Protein AF-A0A7Y4XLH8-F1 (afdb_monomer_lite)

Secondary structure (DSSP, 8-state):
-HHHHHHHS-SEEE-SSSSS-EEEHHHHHHHHHHHHHHHHHHHHHHHHHTGGGHHHHHHHHHHHHHHHHHHHHHHHHHHHHHHS-S---THHHHHHHHHHHHHHHHHHHHHHHHHHHHHHHHHHTT-

Radius of gyration: 19.41 Å; chains: 1; bounding box: 38×28×64 Å

pLDDT: mean 77.61, std 10.89, range [40.84, 93.25]

Structure (mmCIF, N/CA/C/O backbone):
data_AF-A0A7Y4XLH8-F1
#
_entry.id   AF-A0A7Y4XLH8-F1
#
loop_
_atom_site.group_PDB
_atom_site.id
_atom_site.type_symbol
_atom_site.label_atom_id
_atom_site.label_alt_id
_atom_site.label_comp_id
_atom_site.label_asym_id
_atom_site.label_entity_id
_atom_site.label_seq_id
_atom_site.pdbx_PDB_ins_code
_atom_site.Cartn_x
_atom_site.Cartn_y
_atom_site.Cartn_z
_atom_site.occupancy
_atom_site.B_iso_or_equiv
_atom_site.auth_seq_id
_atom_site.auth_comp_id
_atom_site.auth_asym_id
_atom_site.auth_atom_id
_atom_site.pdbx_PDB_model_num
ATOM 1 N N . MET A 1 1 ? -8.408 -0.783 -15.360 1.00 59.78 1 MET A N 1
ATOM 2 C CA . MET A 1 1 ? -7.056 -0.193 -15.207 1.00 59.78 1 MET A CA 1
ATOM 3 C C . MET A 1 1 ? -5.979 -1.252 -14.988 1.00 59.78 1 MET A C 1
ATOM 5 O O . MET A 1 1 ? -4.992 -1.232 -15.700 1.00 59.78 1 MET A O 1
ATOM 9 N N . PHE A 1 2 ? -6.167 -2.213 -14.078 1.00 67.94 2 PHE A N 1
ATOM 10 C CA . PHE A 1 2 ? -5.163 -3.250 -13.789 1.00 67.94 2 PHE A CA 1
ATOM 11 C C . PHE A 1 2 ? -4.810 -4.138 -15.006 1.00 67.94 2 PHE A C 1
ATOM 13 O O . PHE A 1 2 ? -3.643 -4.252 -15.358 1.00 67.94 2 PHE A O 1
ATOM 20 N N . MET A 1 3 ? -5.816 -4.648 -15.732 1.00 75.12 3 MET A N 1
ATOM 21 C CA . MET A 1 3 ? -5.608 -5.398 -16.989 1.00 75.12 3 MET A CA 1
ATOM 22 C C . MET A 1 3 ? -5.035 -4.546 -18.135 1.00 75.12 3 MET A C 1
ATOM 24 O O . MET A 1 3 ? -4.363 -5.068 -19.015 1.00 75.12 3 MET A O 1
ATOM 28 N N . TYR A 1 4 ? -5.286 -3.233 -18.118 1.00 71.62 4 TYR A N 1
ATOM 29 C CA . TYR A 1 4 ? -4.729 -2.310 -19.111 1.00 71.62 4 TYR A CA 1
ATOM 30 C C . TYR A 1 4 ? -3.224 -2.115 -18.891 1.00 71.62 4 TYR A C 1
ATOM 32 O O . TYR A 1 4 ? -2.460 -2.229 -19.838 1.00 71.62 4 TYR A O 1
ATOM 40 N N . ASN A 1 5 ? -2.801 -1.917 -17.635 1.00 69.06 5 ASN A N 1
ATOM 41 C CA . ASN A 1 5 ? -1.378 -1.872 -17.284 1.00 69.06 5 ASN A CA 1
ATOM 42 C C . ASN A 1 5 ? -0.680 -3.201 -17.608 1.00 69.06 5 ASN A C 1
ATOM 44 O O . ASN A 1 5 ? 0.425 -3.195 -18.127 1.00 69.06 5 ASN A O 1
ATOM 48 N N . TYR A 1 6 ? -1.338 -4.341 -17.368 1.00 75.06 6 TYR A N 1
ATOM 49 C CA . TYR A 1 6 ? -0.803 -5.642 -17.778 1.00 75.06 6 TYR A CA 1
ATOM 50 C C . TYR A 1 6 ? -0.506 -5.700 -19.281 1.00 75.06 6 TYR A C 1
ATOM 52 O O . TYR A 1 6 ? 0.589 -6.085 -19.672 1.00 75.06 6 TYR A O 1
ATOM 60 N N . ALA A 1 7 ? -1.455 -5.279 -20.121 1.00 73.19 7 ALA A N 1
ATOM 61 C CA . ALA A 1 7 ? -1.300 -5.319 -21.572 1.00 73.19 7 ALA A CA 1
ATOM 62 C C . ALA A 1 7 ? -0.222 -4.359 -22.111 1.00 73.19 7 ALA A C 1
ATOM 64 O O . ALA A 1 7 ? 0.281 -4.584 -23.208 1.00 73.19 7 ALA A O 1
ATOM 65 N N . SER A 1 8 ? 0.132 -3.306 -21.365 1.00 73.31 8 SER A N 1
ATOM 66 C CA . SER A 1 8 ? 1.132 -2.321 -21.788 1.00 73.31 8 SER A CA 1
ATOM 67 C C . SER A 1 8 ? 2.567 -2.668 -21.385 1.00 73.31 8 SER A C 1
ATOM 69 O O . SER A 1 8 ? 3.491 -2.028 -21.877 1.00 73.31 8 SER A O 1
ATOM 71 N N . TYR A 1 9 ? 2.786 -3.657 -20.510 1.00 76.81 9 TYR A N 1
ATOM 72 C CA . TYR A 1 9 ? 4.139 -4.019 -20.080 1.00 76.81 9 TYR A CA 1
ATOM 73 C C . TYR A 1 9 ? 4.890 -4.883 -21.118 1.00 76.81 9 TYR A C 1
ATOM 75 O O . TYR A 1 9 ? 4.297 -5.807 -21.697 1.00 76.81 9 TYR A O 1
ATOM 83 N 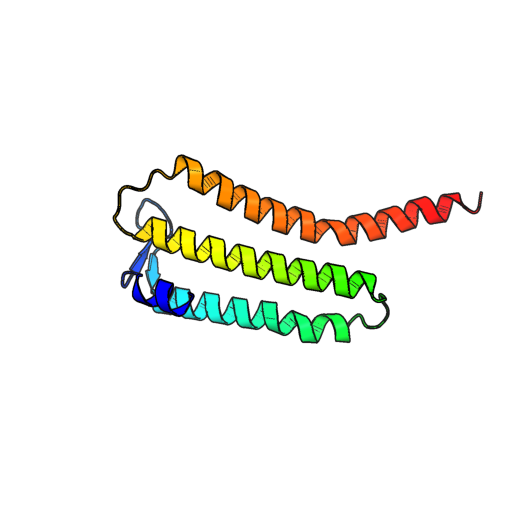N . PRO A 1 10 ? 6.209 -4.659 -21.293 1.00 72.44 10 PRO A N 1
ATOM 84 C CA . PRO A 1 10 ? 7.098 -5.584 -22.003 1.00 72.44 10 PRO A CA 1
ATOM 85 C C . PRO A 1 10 ? 7.232 -6.922 -21.252 1.00 72.44 10 PRO A C 1
ATOM 87 O O . PRO A 1 10 ? 6.813 -7.035 -20.102 1.00 72.44 10 PRO A O 1
ATOM 90 N N . GLU A 1 11 ? 7.785 -7.956 -21.899 1.00 73.12 11 GLU A N 1
ATOM 91 C CA . GLU A 1 11 ? 7.912 -9.301 -21.299 1.00 73.12 11 GLU A CA 1
ATOM 92 C C . GLU A 1 11 ? 8.754 -9.306 -20.014 1.00 73.12 11 GLU A C 1
ATOM 94 O O . GLU A 1 11 ? 8.376 -9.956 -19.032 1.00 73.12 11 GLU A O 1
ATOM 99 N N . GLU A 1 12 ? 9.827 -8.513 -19.993 1.00 78.81 12 GLU A N 1
ATOM 100 C CA . GLU A 1 12 ? 10.641 -8.250 -18.809 1.00 78.81 12 GLU A CA 1
ATOM 101 C C . GLU A 1 12 ? 10.504 -6.799 -18.352 1.00 78.81 12 GLU A C 1
ATOM 103 O O . GLU A 1 12 ? 10.651 -5.861 -19.135 1.00 78.81 12 GLU A O 1
ATOM 108 N N . ILE A 1 13 ? 10.240 -6.629 -17.058 1.00 76.44 13 ILE A N 1
ATOM 109 C CA . ILE A 1 13 ? 10.088 -5.338 -16.393 1.00 76.44 13 ILE A CA 1
ATOM 110 C C . ILE A 1 13 ? 11.351 -5.075 -15.579 1.00 76.44 13 ILE A C 1
ATOM 112 O O . ILE A 1 13 ? 11.669 -5.830 -14.655 1.00 76.44 13 ILE A O 1
ATOM 116 N N . SER A 1 14 ? 12.046 -3.985 -15.888 1.00 74.44 14 SER A N 1
ATOM 117 C CA . SER A 1 14 ? 13.236 -3.560 -15.151 1.00 74.44 14 SER A CA 1
ATOM 118 C C . SER A 1 14 ? 12.836 -2.829 -13.873 1.00 74.44 14 SER A C 1
ATOM 120 O O . SER A 1 14 ? 12.011 -1.915 -13.901 1.00 74.44 14 SER A O 1
ATOM 122 N N . LEU A 1 15 ? 13.429 -3.217 -12.742 1.00 68.44 15 LEU A N 1
ATOM 123 C CA . LEU A 1 15 ? 13.171 -2.600 -11.434 1.00 68.44 15 LEU A CA 1
ATOM 124 C C . LEU A 1 15 ? 14.266 -1.605 -11.012 1.00 68.44 15 LEU A C 1
ATOM 126 O O . LEU A 1 15 ? 14.114 -0.917 -10.003 1.00 68.44 15 LEU A O 1
ATOM 130 N N . SER A 1 16 ? 15.374 -1.531 -11.754 1.00 66.81 16 SER A N 1
ATOM 131 C CA . SER A 1 16 ? 16.514 -0.661 -11.453 1.00 66.81 16 SER A CA 1
ATOM 132 C C . SER A 1 16 ? 17.333 -0.354 -12.711 1.00 66.81 16 SER A C 1
ATOM 134 O O . SER A 1 16 ? 17.465 -1.211 -13.590 1.00 66.81 16 SER A O 1
ATOM 136 N N . GLU A 1 17 ? 17.909 0.850 -12.787 1.00 56.97 17 GLU A N 1
ATOM 137 C CA . GLU A 1 17 ? 18.886 1.202 -13.822 1.00 56.97 17 GLU A CA 1
ATOM 138 C C . GLU A 1 17 ? 20.178 0.403 -13.595 1.00 56.97 17 GLU A C 1
ATOM 140 O O . GLU A 1 17 ? 20.886 0.607 -12.612 1.00 56.97 17 GLU A O 1
ATOM 145 N N . GLY A 1 18 ? 20.471 -0.528 -14.508 1.00 60.12 18 GLY A N 1
ATOM 146 C CA . GLY A 1 18 ? 21.645 -1.402 -14.432 1.00 60.12 18 GLY A CA 1
ATOM 147 C C . GLY A 1 18 ? 21.300 -2.873 -14.197 1.00 60.12 18 GLY A C 1
ATOM 148 O O . GLY A 1 18 ? 21.758 -3.444 -13.216 1.00 60.12 18 GLY A O 1
ATOM 149 N N . ASN A 1 19 ? 20.481 -3.465 -15.080 1.00 53.28 19 ASN A N 1
ATOM 150 C CA . ASN A 1 19 ? 20.319 -4.899 -15.421 1.00 53.28 19 ASN A CA 1
ATOM 151 C C . ASN A 1 19 ? 20.339 -5.991 -14.329 1.00 53.28 19 ASN A C 1
ATOM 153 O O . ASN A 1 19 ? 20.362 -7.171 -14.662 1.00 53.28 19 ASN A O 1
ATOM 157 N N . THR A 1 20 ? 20.313 -5.660 -13.042 1.00 60.62 20 THR A N 1
ATOM 158 C CA . THR A 1 20 ? 20.552 -6.665 -11.994 1.00 60.62 20 THR A CA 1
ATOM 159 C C . THR A 1 20 ? 19.246 -7.274 -11.478 1.00 60.62 20 THR A C 1
ATOM 161 O O . THR A 1 20 ? 19.259 -8.371 -10.931 1.00 60.62 20 THR A O 1
ATOM 164 N N . TYR A 1 21 ? 18.105 -6.604 -11.689 1.00 70.06 21 TYR A N 1
ATOM 165 C CA . TYR A 1 21 ? 16.799 -7.069 -11.219 1.00 70.06 21 TYR A CA 1
ATOM 166 C C . TYR A 1 21 ? 15.704 -6.778 -12.255 1.00 70.06 21 TYR A C 1
ATOM 168 O O . TYR A 1 21 ? 15.179 -5.662 -12.320 1.00 70.06 21 TYR A O 1
ATOM 176 N N . SER A 1 22 ? 15.363 -7.789 -13.057 1.00 75.88 22 SER A N 1
ATOM 177 C CA . SER A 1 22 ? 14.156 -7.816 -13.887 1.00 75.88 22 SER A CA 1
ATOM 178 C C . SER A 1 22 ? 13.154 -8.831 -13.332 1.00 75.88 22 SER A C 1
ATOM 180 O O . SER A 1 22 ? 13.519 -9.821 -12.695 1.00 75.88 22 SER A O 1
ATOM 182 N N . ILE A 1 23 ? 11.866 -8.555 -13.513 1.00 83.88 23 ILE A N 1
ATOM 183 C CA . ILE A 1 23 ? 10.774 -9.474 -13.185 1.00 83.88 23 ILE A CA 1
ATOM 184 C C . ILE A 1 23 ? 9.926 -9.690 -14.433 1.00 83.88 23 ILE A C 1
ATOM 186 O O . ILE A 1 23 ? 9.703 -8.757 -15.206 1.00 83.88 23 ILE A O 1
ATOM 190 N N . SER A 1 24 ? 9.431 -10.912 -14.633 1.00 86.44 24 SER A N 1
ATOM 191 C CA . SER A 1 24 ? 8.499 -11.167 -15.727 1.00 86.44 24 SER A CA 1
ATOM 192 C C . SER A 1 24 ? 7.202 -10.390 -15.512 1.00 86.44 24 SER A C 1
ATOM 194 O O . SER A 1 24 ? 6.718 -10.236 -14.383 1.00 86.44 24 SER A O 1
ATOM 196 N N . ARG A 1 25 ? 6.597 -9.930 -16.607 1.00 84.50 25 ARG A N 1
ATOM 197 C CA . ARG A 1 25 ? 5.285 -9.270 -16.592 1.00 84.50 25 ARG A CA 1
ATOM 198 C C . ARG A 1 25 ? 4.230 -10.075 -15.836 1.00 84.50 25 ARG A C 1
ATOM 200 O O . ARG A 1 25 ? 3.468 -9.523 -15.045 1.00 84.50 25 ARG A O 1
ATOM 207 N N . GLU A 1 26 ? 4.197 -11.380 -16.077 1.00 85.19 26 GLU A N 1
ATOM 208 C CA . GLU A 1 26 ? 3.287 -12.318 -15.416 1.00 85.19 26 GLU A CA 1
ATOM 209 C C . GLU A 1 26 ? 3.585 -12.416 -13.918 1.00 85.19 26 GLU A C 1
ATOM 211 O O . GLU A 1 26 ? 2.668 -12.348 -13.100 1.00 85.19 26 GLU A O 1
ATOM 216 N N . GLY A 1 27 ? 4.867 -12.488 -13.544 1.00 85.69 27 GLY A N 1
ATOM 217 C CA . GLY A 1 27 ? 5.302 -12.490 -12.151 1.00 85.69 27 GLY A CA 1
ATOM 218 C C . GLY A 1 27 ? 4.847 -11.235 -11.409 1.00 85.69 27 GLY A C 1
ATOM 219 O O . GLY A 1 27 ? 4.247 -11.336 -10.338 1.00 85.69 27 GLY A O 1
ATOM 220 N N . LEU A 1 28 ? 5.047 -10.055 -12.005 1.00 85.56 28 LEU A N 1
ATOM 221 C CA . LEU A 1 28 ? 4.569 -8.791 -11.445 1.00 85.56 28 LEU A CA 1
ATOM 222 C C . LEU A 1 28 ? 3.040 -8.770 -11.319 1.00 85.56 28 LEU A C 1
ATOM 224 O O . LEU A 1 28 ? 2.502 -8.373 -10.285 1.00 85.56 28 LEU A O 1
ATOM 228 N N . PHE A 1 29 ? 2.337 -9.211 -12.360 1.00 85.69 29 PHE A N 1
ATOM 229 C C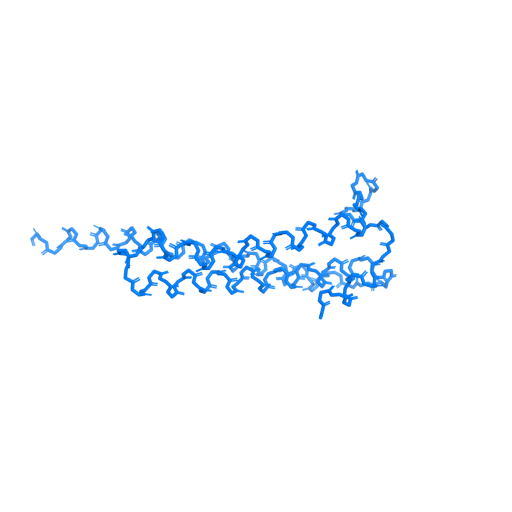A . PHE A 1 29 ? 0.881 -9.239 -12.392 1.00 85.69 29 PHE A CA 1
ATOM 230 C C . PHE A 1 29 ? 0.297 -10.102 -11.275 1.00 85.69 29 PHE A C 1
ATOM 232 O O . PHE A 1 29 ? -0.534 -9.624 -10.500 1.00 85.69 29 PHE A O 1
ATOM 239 N N . TYR A 1 30 ? 0.750 -11.350 -11.155 1.00 89.38 30 TYR A N 1
ATOM 240 C CA . TYR A 1 30 ? 0.255 -12.267 -10.132 1.00 89.38 30 TYR A CA 1
ATOM 241 C C . TYR A 1 30 ? 0.678 -11.843 -8.724 1.00 89.38 30 TYR A C 1
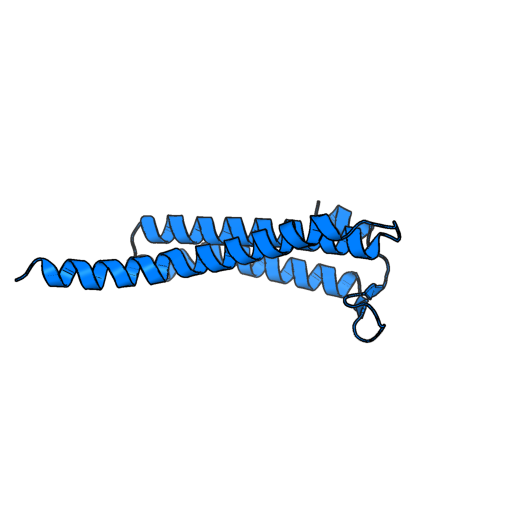ATOM 243 O O . TYR A 1 30 ? -0.124 -11.970 -7.798 1.00 89.38 30 TYR A O 1
ATOM 251 N N . ALA A 1 31 ? 1.876 -11.273 -8.553 1.00 89.06 31 ALA A N 1
ATOM 252 C CA . ALA A 1 31 ? 2.303 -10.712 -7.274 1.00 89.06 31 ALA A CA 1
ATOM 253 C C . ALA A 1 31 ? 1.382 -9.566 -6.827 1.00 89.06 31 ALA A C 1
ATOM 255 O O . ALA A 1 31 ? 0.897 -9.560 -5.695 1.00 89.06 31 ALA A O 1
ATOM 256 N N . MET A 1 32 ? 1.083 -8.627 -7.728 1.00 87.75 32 MET A N 1
ATOM 257 C CA . MET A 1 32 ? 0.203 -7.495 -7.436 1.00 87.75 32 MET A CA 1
ATOM 258 C C . MET A 1 32 ? -1.245 -7.940 -7.215 1.00 87.75 32 MET A C 1
ATOM 260 O O . MET A 1 32 ? -1.905 -7.441 -6.304 1.00 87.75 32 MET A O 1
ATOM 264 N N . LEU A 1 33 ? -1.730 -8.917 -7.986 1.00 89.19 33 LEU A N 1
ATOM 265 C CA . LEU A 1 33 ? -3.057 -9.504 -7.803 1.00 89.19 33 LEU A CA 1
ATOM 266 C C . LEU A 1 33 ? -3.179 -10.188 -6.435 1.00 89.19 33 LEU A C 1
ATOM 268 O O . LEU A 1 33 ? -4.150 -9.958 -5.713 1.00 89.19 33 LEU A O 1
ATOM 272 N N . GLY A 1 34 ? -2.181 -10.989 -6.055 1.00 91.44 34 GLY A N 1
ATOM 273 C CA . GLY A 1 34 ? -2.121 -11.644 -4.751 1.00 91.44 34 GLY A CA 1
ATOM 274 C C . GLY A 1 34 ? -2.075 -10.632 -3.608 1.00 91.44 34 GLY A C 1
ATOM 275 O O . GLY A 1 34 ? -2.843 -10.742 -2.653 1.00 91.44 34 GLY A O 1
ATOM 276 N N . LEU A 1 35 ? -1.247 -9.594 -3.733 1.00 90.50 35 LEU A N 1
ATOM 277 C CA . LEU A 1 35 ? -1.151 -8.522 -2.745 1.00 90.50 35 LEU A CA 1
ATOM 278 C C . LEU A 1 35 ? -2.483 -7.774 -2.581 1.00 90.50 35 LEU A C 1
ATOM 280 O O . LEU A 1 35 ? -2.932 -7.557 -1.454 1.00 90.50 35 LEU A O 1
ATOM 284 N N . MET A 1 36 ? -3.158 -7.439 -3.685 1.00 90.12 36 MET A N 1
ATOM 285 C CA . MET A 1 36 ? -4.489 -6.827 -3.655 1.00 90.12 36 MET A CA 1
ATOM 286 C C . MET A 1 36 ? -5.524 -7.738 -3.001 1.00 90.12 36 MET A C 1
ATOM 288 O O . MET A 1 36 ? -6.328 -7.259 -2.200 1.00 90.12 36 MET A O 1
ATOM 292 N N . ALA A 1 37 ? -5.510 -9.037 -3.306 1.00 91.69 37 ALA A N 1
ATOM 293 C CA . ALA A 1 37 ? -6.424 -10.000 -2.702 1.00 91.69 37 ALA A CA 1
ATOM 294 C C . ALA A 1 37 ? -6.217 -10.093 -1.185 1.00 91.69 37 ALA A C 1
ATOM 296 O O . ALA A 1 37 ? -7.190 -10.088 -0.433 1.00 91.69 37 ALA A O 1
ATOM 297 N N . VAL A 1 38 ? -4.964 -10.101 -0.724 1.00 93.25 38 VAL A N 1
ATOM 298 C CA . VAL A 1 38 ? -4.628 -10.107 0.705 1.00 93.25 38 VAL A CA 1
ATOM 299 C C . VAL A 1 38 ? -5.105 -8.823 1.384 1.00 93.25 38 VAL A C 1
ATOM 301 O O . VAL A 1 38 ? -5.849 -8.901 2.360 1.00 93.25 38 VAL A O 1
ATOM 304 N N . ILE A 1 39 ? -4.743 -7.649 0.859 1.00 91.62 39 ILE A N 1
ATOM 305 C CA . ILE A 1 39 ? -5.116 -6.347 1.441 1.00 91.62 39 ILE A CA 1
ATOM 306 C C . ILE A 1 39 ? -6.638 -6.202 1.513 1.00 91.62 39 ILE A C 1
ATOM 308 O O . ILE A 1 39 ? -7.184 -5.862 2.562 1.00 91.62 39 ILE A O 1
ATOM 312 N N . ASN A 1 40 ? -7.349 -6.515 0.430 1.00 90.75 40 ASN A N 1
ATOM 313 C CA . ASN A 1 40 ? -8.808 -6.432 0.421 1.00 90.75 40 ASN A CA 1
ATOM 314 C C . ASN A 1 40 ? -9.452 -7.533 1.279 1.00 90.75 40 ASN A C 1
ATOM 316 O O . ASN A 1 40 ? -10.456 -7.285 1.940 1.00 90.75 40 ASN A O 1
ATOM 320 N N . GLY A 1 41 ? -8.851 -8.720 1.365 1.00 91.31 41 GLY A N 1
ATOM 321 C CA . GLY A 1 41 ? -9.284 -9.783 2.273 1.00 91.31 41 GLY A CA 1
ATOM 322 C C . GLY A 1 41 ? -9.194 -9.379 3.748 1.00 91.31 41 GLY A C 1
ATOM 323 O O . GLY A 1 41 ? -10.084 -9.704 4.540 1.00 91.31 41 GLY A O 1
ATOM 324 N N . MET A 1 42 ? -8.179 -8.593 4.125 1.00 89.12 42 MET A N 1
ATOM 325 C CA . MET A 1 42 ? -8.028 -8.091 5.495 1.00 89.12 42 MET A CA 1
ATOM 326 C C . MET A 1 42 ? -9.215 -7.227 5.947 1.00 89.12 42 MET A C 1
ATOM 328 O O . MET A 1 42 ? -9.519 -7.224 7.141 1.00 89.12 42 MET A O 1
ATOM 332 N N . VAL A 1 43 ? -9.940 -6.578 5.022 1.00 88.94 43 VAL A N 1
ATOM 333 C CA . VAL A 1 43 ? -11.193 -5.839 5.298 1.00 88.94 43 VAL A CA 1
ATOM 334 C C . VAL A 1 43 ? -12.220 -6.708 6.011 1.00 88.94 43 VAL A C 1
ATOM 336 O O . VAL A 1 43 ? -12.952 -6.221 6.865 1.00 88.94 43 VAL A O 1
ATOM 339 N N . PHE A 1 44 ? -12.267 -8.001 5.702 1.00 86.56 44 PHE A N 1
ATOM 340 C CA . PHE A 1 44 ? -13.226 -8.923 6.302 1.00 86.56 44 PHE A CA 1
ATOM 341 C C . PHE A 1 44 ? -12.679 -9.608 7.556 1.00 86.56 44 PHE A C 1
ATOM 343 O O . PHE A 1 44 ? -13.444 -9.943 8.462 1.00 86.56 44 PHE A O 1
ATOM 350 N N . ILE A 1 45 ? -11.363 -9.820 7.616 1.00 88.88 45 ILE A N 1
ATOM 351 C CA . ILE A 1 45 ? -10.705 -10.561 8.698 1.00 88.88 45 ILE A CA 1
ATOM 352 C C . ILE A 1 45 ? -10.508 -9.670 9.931 1.00 88.88 45 ILE A C 1
ATOM 354 O O . ILE A 1 45 ? -10.897 -10.041 11.039 1.00 88.88 45 ILE A O 1
ATOM 358 N N . ILE A 1 46 ? -9.938 -8.475 9.763 1.00 86.56 46 ILE A N 1
ATOM 359 C CA . ILE A 1 46 ? -9.509 -7.625 10.882 1.00 86.56 46 ILE A CA 1
ATOM 360 C C . ILE A 1 46 ? -10.694 -7.106 11.714 1.00 86.56 46 ILE A C 1
ATOM 362 O O . ILE A 1 46 ? -10.651 -7.246 12.938 1.00 86.56 46 ILE A O 1
ATOM 366 N N . PRO A 1 47 ? -11.799 -6.597 11.137 1.00 81.44 47 PRO A N 1
ATOM 367 C CA . PRO A 1 47 ? -12.953 -6.192 11.939 1.00 81.44 47 PRO A CA 1
ATOM 368 C C . PRO A 1 47 ? -13.574 -7.342 12.743 1.00 81.44 47 PRO A C 1
ATOM 370 O O . PRO A 1 47 ? -14.080 -7.102 13.838 1.00 81.44 47 PRO A O 1
ATOM 373 N N . LYS A 1 48 ? -13.496 -8.587 12.243 1.00 83.06 48 LYS A N 1
ATOM 374 C CA . LYS A 1 48 ? -13.946 -9.787 12.970 1.00 83.06 48 LYS A CA 1
ATOM 375 C C . LYS A 1 48 ? -13.022 -10.153 14.133 1.00 83.06 48 LYS A C 1
ATOM 377 O O . LYS A 1 48 ? -13.505 -10.576 15.177 1.00 83.06 48 LYS A O 1
ATOM 382 N N . LEU A 1 49 ? -11.711 -9.971 13.988 1.00 84.25 49 LEU A N 1
ATOM 383 C CA . LEU A 1 49 ? -10.751 -10.231 15.069 1.00 84.25 49 LEU A CA 1
ATOM 384 C C . LEU A 1 49 ? -10.798 -9.159 16.170 1.00 84.25 49 LEU A C 1
ATOM 386 O O . LEU A 1 49 ? -10.571 -9.458 17.340 1.00 84.25 49 LEU A O 1
ATOM 390 N N . TYR A 1 50 ? -11.134 -7.916 15.818 1.00 79.88 50 TYR A N 1
ATOM 391 C CA . TYR A 1 50 ? -11.110 -6.766 16.728 1.00 79.88 50 TYR A CA 1
ATOM 392 C C . TYR A 1 50 ? -12.503 -6.192 17.032 1.00 79.88 50 TYR A C 1
ATOM 394 O O . TYR A 1 50 ? -12.630 -4.998 17.307 1.00 79.88 50 TYR A O 1
ATOM 402 N N . LEU A 1 51 ? -13.537 -7.046 17.062 1.00 65.56 51 LEU A N 1
ATOM 403 C CA . LEU A 1 51 ? -14.947 -6.688 17.320 1.00 65.56 51 LEU A CA 1
ATOM 404 C C . LEU A 1 51 ? -15.155 -5.750 18.525 1.00 65.56 51 LEU A C 1
ATOM 406 O O . LEU A 1 51 ? -16.089 -4.954 18.531 1.00 65.56 51 LEU A O 1
ATOM 410 N N . LYS A 1 52 ? -14.272 -5.812 19.531 1.00 70.94 52 LYS A N 1
ATOM 411 C CA . LYS A 1 52 ? -14.352 -5.026 20.773 1.00 70.94 52 LYS A CA 1
ATOM 412 C C . LYS A 1 52 ? -13.770 -3.604 20.694 1.00 70.94 52 LYS A C 1
ATOM 414 O O . LYS A 1 52 ? -13.928 -2.858 21.652 1.00 70.94 52 LYS A O 1
ATOM 419 N N . LYS A 1 53 ? -13.088 -3.206 19.609 1.00 68.06 53 LYS A N 1
ATOM 420 C CA . LYS A 1 53 ? -12.433 -1.880 19.506 1.00 68.06 53 LYS A CA 1
ATOM 421 C C . LYS A 1 53 ? -13.358 -0.728 19.070 1.00 68.06 53 LYS A C 1
ATOM 423 O O . LYS A 1 53 ? -12.888 0.400 18.942 1.00 68.06 53 LYS A O 1
ATOM 428 N N . GLY A 1 54 ? -14.654 -0.993 18.889 1.00 77.88 54 GLY A N 1
ATOM 429 C CA . GLY A 1 54 ? -15.654 0.018 18.529 1.00 77.88 54 GLY A CA 1
ATOM 430 C C . GLY A 1 54 ? -15.575 0.480 17.070 1.00 77.88 54 GLY A C 1
ATOM 431 O O . GLY A 1 54 ? -14.724 0.036 16.294 1.00 77.88 54 GLY A O 1
ATOM 432 N N . ASP A 1 55 ? -16.485 1.374 16.683 1.00 81.50 55 ASP A N 1
ATOM 433 C CA . ASP A 1 55 ? -16.661 1.781 15.282 1.00 81.50 55 ASP A CA 1
ATOM 434 C C . AS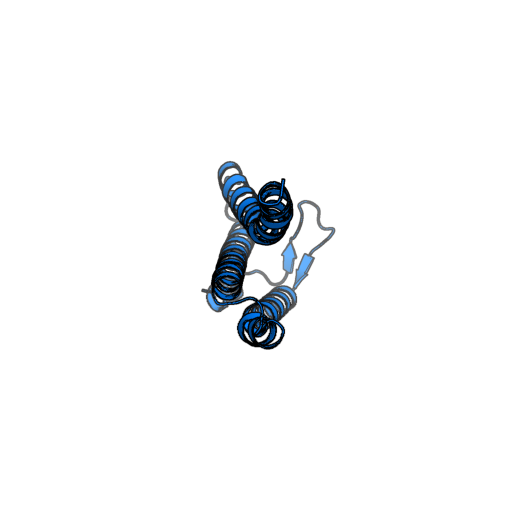P A 1 55 ? -15.532 2.683 14.756 1.00 81.50 55 ASP A C 1
ATOM 436 O O . ASP A 1 55 ? -15.194 2.622 13.574 1.00 81.50 55 ASP A O 1
ATOM 440 N N . TYR A 1 56 ? -14.850 3.425 15.635 1.00 82.31 56 TYR A N 1
ATOM 441 C CA . TYR A 1 56 ? -13.694 4.255 15.268 1.00 82.31 56 TYR A CA 1
ATOM 442 C C . TYR A 1 56 ? -12.508 3.441 14.737 1.00 82.31 56 TYR A C 1
ATOM 444 O O . TYR A 1 56 ? -11.868 3.844 13.766 1.00 82.31 56 TYR A O 1
ATOM 452 N N . PHE A 1 57 ? -12.230 2.273 15.329 1.00 84.19 57 PHE A N 1
ATOM 453 C CA . PHE A 1 57 ? -11.164 1.392 14.845 1.00 84.19 57 PHE A CA 1
ATOM 454 C C . PHE A 1 57 ? -11.471 0.866 13.444 1.00 84.19 57 PHE A C 1
ATOM 456 O O . PHE A 1 57 ? -10.589 0.834 12.587 1.00 84.19 57 PHE A O 1
ATOM 463 N N . LYS A 1 58 ? -12.732 0.485 13.199 1.00 85.00 58 LYS A N 1
ATOM 464 C CA . LYS A 1 58 ? -13.172 0.028 11.879 1.00 85.00 58 LYS A CA 1
ATOM 465 C C . LYS A 1 58 ? -12.999 1.144 10.853 1.00 85.00 58 LYS A C 1
ATOM 467 O O . LYS A 1 58 ? -12.393 0.901 9.817 1.00 85.00 58 LYS A O 1
ATOM 472 N N . ALA A 1 59 ? -13.454 2.361 11.155 1.00 86.50 59 ALA A N 1
ATOM 473 C CA . ALA A 1 59 ? -13.311 3.510 10.260 1.00 86.50 59 ALA A CA 1
ATOM 474 C C . ALA A 1 59 ? -11.839 3.811 9.920 1.00 86.50 59 ALA A C 1
ATOM 476 O O . ALA A 1 59 ? -11.500 3.951 8.745 1.00 86.50 59 ALA A O 1
ATOM 477 N N . TRP A 1 60 ? -10.948 3.831 10.922 1.00 88.50 60 TRP A N 1
ATOM 478 C CA . TRP A 1 60 ? -9.506 3.989 10.694 1.00 88.50 60 TRP A CA 1
ATOM 479 C C . TRP A 1 60 ? -8.947 2.882 9.793 1.00 88.50 60 TRP A C 1
ATOM 481 O O . TRP A 1 60 ? -8.237 3.171 8.829 1.00 88.50 60 TRP A O 1
ATOM 491 N N . PHE A 1 61 ? -9.298 1.625 10.074 1.00 89.44 61 PHE A N 1
ATOM 492 C CA . PHE A 1 61 ? -8.804 0.475 9.328 1.00 89.44 61 PHE A CA 1
ATOM 493 C C . PHE A 1 61 ? -9.297 0.466 7.875 1.00 89.44 61 PHE A C 1
ATOM 495 O O . PHE A 1 61 ? -8.506 0.260 6.958 1.00 89.44 61 PHE A O 1
ATOM 502 N N . HIS A 1 62 ? -10.576 0.762 7.636 1.00 89.12 62 HIS A N 1
ATOM 503 C CA . HIS A 1 62 ? -11.107 0.925 6.282 1.00 89.12 62 HIS A CA 1
ATOM 504 C C . HIS A 1 62 ? -10.399 2.060 5.531 1.00 89.12 62 HIS A C 1
ATOM 506 O O . HIS A 1 62 ? -10.068 1.894 4.358 1.00 89.12 62 HIS A O 1
ATOM 512 N N . GLY A 1 63 ? -10.097 3.173 6.210 1.00 88.50 63 GLY A N 1
ATOM 513 C CA . GLY A 1 63 ? -9.282 4.251 5.649 1.00 88.50 63 GLY A CA 1
ATOM 514 C C . GLY A 1 63 ? -7.875 3.787 5.259 1.00 88.50 63 GLY A C 1
ATOM 515 O O . GLY A 1 63 ? -7.422 4.072 4.154 1.00 88.50 63 GLY A O 1
ATOM 516 N N . LEU A 1 64 ? -7.206 3.008 6.116 1.00 88.44 64 LEU A N 1
ATOM 517 C CA . LEU A 1 64 ? -5.893 2.426 5.818 1.00 88.44 64 LEU A CA 1
ATOM 518 C C . LEU A 1 64 ? -5.933 1.535 4.568 1.00 88.44 64 LEU A C 1
ATOM 520 O O . LEU A 1 64 ? -5.076 1.659 3.696 1.00 88.44 64 LEU A O 1
ATOM 524 N N . ILE A 1 65 ? -6.946 0.673 4.447 1.00 90.88 65 ILE A N 1
ATOM 525 C CA . ILE A 1 65 ? -7.110 -0.179 3.264 1.00 90.88 65 ILE A CA 1
ATOM 526 C C . ILE A 1 65 ? -7.359 0.654 2.000 1.00 90.88 65 ILE A C 1
ATOM 528 O O . ILE A 1 65 ? -6.812 0.336 0.941 1.00 90.88 65 ILE A O 1
ATOM 532 N N . ALA A 1 66 ? -8.146 1.728 2.088 1.00 89.06 66 ALA A N 1
ATOM 533 C CA . ALA A 1 66 ? -8.363 2.631 0.961 1.00 89.06 66 ALA A CA 1
ATOM 534 C C . ALA A 1 66 ? -7.049 3.288 0.502 1.00 89.06 66 ALA A C 1
ATOM 536 O O . ALA A 1 66 ? -6.749 3.282 -0.693 1.00 89.06 66 ALA A O 1
ATOM 537 N N . PHE A 1 67 ? -6.224 3.771 1.437 1.00 87.25 67 PHE A N 1
ATOM 538 C CA . PHE A 1 67 ? -4.913 4.346 1.117 1.00 87.25 67 PHE A CA 1
ATOM 539 C C . PHE A 1 67 ? -3.940 3.326 0.523 1.00 87.25 67 PHE A C 1
ATOM 541 O O . PHE A 1 67 ? -3.246 3.652 -0.437 1.00 87.25 67 PHE A O 1
ATOM 548 N N . LEU A 1 68 ? -3.918 2.090 1.029 1.00 88.69 68 LEU A N 1
ATOM 549 C CA . LEU A 1 68 ? -3.099 1.019 0.454 1.00 88.69 68 LEU A CA 1
ATOM 550 C C . LEU A 1 68 ? -3.513 0.696 -0.986 1.00 88.69 68 LEU A C 1
ATOM 552 O O . LEU A 1 68 ? -2.653 0.571 -1.854 1.00 88.69 68 LEU A O 1
ATOM 556 N N . ASN A 1 69 ? -4.815 0.613 -1.273 1.00 89.12 69 ASN A N 1
ATOM 557 C CA . ASN A 1 69 ? -5.293 0.404 -2.642 1.00 89.12 69 ASN A CA 1
ATOM 558 C C . ASN A 1 69 ? -4.915 1.575 -3.566 1.00 89.12 69 ASN A C 1
ATOM 560 O O . ASN A 1 69 ? -4.478 1.343 -4.693 1.00 89.12 69 ASN A O 1
ATOM 564 N N . LEU A 1 70 ? -5.030 2.822 -3.095 1.00 85.44 70 LEU A N 1
ATOM 565 C CA . LEU A 1 70 ? -4.614 4.001 -3.861 1.00 85.44 70 LEU A CA 1
ATOM 566 C C . LEU A 1 70 ? -3.109 3.971 -4.150 1.00 85.44 70 LEU A C 1
ATOM 568 O O . LEU A 1 70 ? -2.702 4.185 -5.291 1.00 85.44 70 LEU A O 1
ATOM 572 N N . PHE A 1 71 ? -2.294 3.647 -3.145 1.00 85.06 71 PHE A N 1
ATOM 573 C CA . PHE A 1 71 ? -0.851 3.495 -3.299 1.00 85.06 71 PHE A CA 1
ATOM 574 C C . PHE A 1 71 ? -0.508 2.459 -4.376 1.00 85.06 71 PHE A C 1
ATOM 576 O O . PHE A 1 71 ? 0.258 2.766 -5.283 1.00 85.06 71 PHE A O 1
ATOM 583 N N . LEU A 1 72 ? -1.147 1.284 -4.359 1.00 86.44 72 LEU A N 1
ATOM 584 C CA . LEU A 1 72 ? -0.928 0.255 -5.383 1.00 86.44 72 LEU A CA 1
ATOM 585 C C . LEU A 1 72 ? -1.265 0.739 -6.796 1.00 86.44 72 LEU A C 1
ATOM 587 O O . LEU A 1 72 ? -0.534 0.436 -7.738 1.00 86.44 72 LEU A O 1
ATOM 591 N N . ILE A 1 73 ? -2.347 1.503 -6.960 1.00 84.19 73 ILE A N 1
ATOM 592 C CA . ILE A 1 73 ? -2.704 2.091 -8.258 1.00 84.19 73 ILE A CA 1
ATOM 593 C C . ILE A 1 73 ? -1.590 3.027 -8.738 1.00 84.19 73 ILE A C 1
ATOM 595 O O . ILE A 1 73 ? -1.169 2.927 -9.890 1.00 84.19 73 ILE A O 1
ATOM 599 N N . VAL A 1 74 ? -1.086 3.900 -7.862 1.00 82.56 74 VAL A N 1
ATOM 600 C CA . VAL A 1 74 ? 0.012 4.827 -8.178 1.00 82.56 74 VAL A CA 1
ATOM 601 C C . VAL A 1 74 ? 1.295 4.066 -8.521 1.00 82.56 74 VAL A C 1
ATOM 603 O O . VAL A 1 74 ? 1.946 4.396 -9.510 1.00 82.56 74 VAL A O 1
ATOM 606 N N . THR A 1 75 ? 1.637 3.015 -7.771 1.00 81.06 75 THR A N 1
ATOM 607 C CA . THR A 1 75 ? 2.812 2.173 -8.040 1.00 81.06 75 THR A CA 1
ATOM 608 C C . THR A 1 75 ? 2.740 1.507 -9.412 1.00 81.06 75 THR A C 1
ATOM 610 O O . THR A 1 75 ? 3.729 1.507 -10.138 1.00 81.06 75 THR A O 1
ATOM 613 N N . LEU A 1 76 ? 1.580 0.976 -9.808 1.00 81.56 76 LEU A N 1
ATOM 614 C CA . LEU A 1 76 ? 1.410 0.363 -11.131 1.00 81.56 76 LEU A CA 1
ATOM 615 C C . LEU A 1 76 ? 1.556 1.385 -12.256 1.00 81.56 76 LEU A C 1
ATOM 617 O O . LEU A 1 76 ? 2.231 1.115 -13.247 1.00 81.56 76 LEU A O 1
ATOM 621 N N . GLN A 1 77 ? 0.959 2.567 -12.092 1.00 78.94 77 GLN A N 1
ATOM 622 C CA . GLN A 1 77 ? 1.098 3.650 -13.067 1.00 78.94 77 GLN A CA 1
ATOM 623 C C . GLN A 1 77 ? 2.550 4.105 -13.199 1.00 78.94 77 GLN A C 1
ATOM 625 O O . GLN A 1 77 ? 3.028 4.318 -14.310 1.00 78.94 77 GLN A O 1
ATOM 630 N N . PHE A 1 78 ? 3.276 4.184 -12.083 1.00 77.31 78 PHE A N 1
ATOM 631 C CA . PHE A 1 78 ? 4.703 4.474 -12.109 1.00 77.31 78 PHE A CA 1
ATOM 632 C C . PHE A 1 78 ? 5.491 3.414 -12.871 1.00 77.31 78 PHE A C 1
ATOM 634 O O . PHE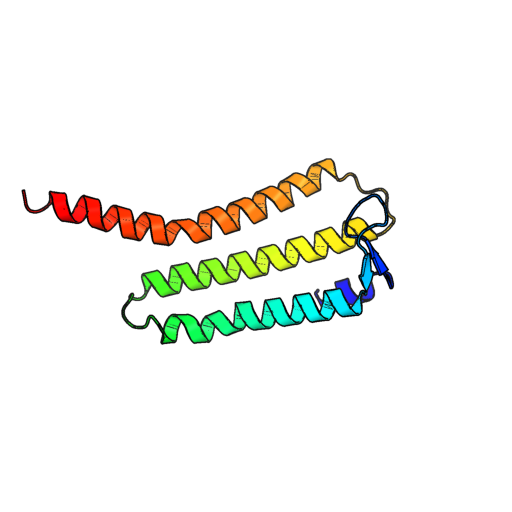 A 1 78 ? 6.281 3.757 -13.745 1.00 77.31 78 PHE A O 1
ATOM 641 N N . LEU A 1 79 ? 5.261 2.134 -12.571 1.00 78.00 79 LEU A N 1
ATOM 642 C CA . LEU A 1 79 ? 5.948 1.048 -13.260 1.00 78.00 79 LEU A CA 1
ATOM 643 C C . LEU A 1 79 ? 5.682 1.088 -14.765 1.00 78.00 79 LEU A C 1
ATOM 645 O O . LEU A 1 79 ? 6.580 0.803 -15.552 1.00 78.00 79 LEU A O 1
ATOM 649 N N . ASN A 1 80 ? 4.453 1.440 -15.156 1.00 76.94 80 ASN A N 1
ATOM 650 C CA . ASN A 1 80 ? 4.071 1.584 -16.556 1.00 76.94 80 ASN A CA 1
ATOM 651 C C . ASN A 1 80 ? 4.851 2.726 -17.212 1.00 76.94 80 ASN A C 1
ATOM 653 O O . ASN A 1 80 ? 5.549 2.499 -18.192 1.00 76.94 80 ASN A O 1
ATOM 657 N N . ALA A 1 81 ? 4.845 3.913 -16.601 1.00 75.44 81 ALA A N 1
ATOM 658 C CA . ALA A 1 81 ? 5.611 5.059 -17.086 1.00 75.44 81 ALA A CA 1
ATOM 659 C C . ALA A 1 81 ? 7.122 4.769 -17.177 1.00 75.44 81 ALA A C 1
ATOM 661 O O . ALA A 1 81 ? 7.747 5.125 -18.170 1.00 75.44 81 ALA A O 1
ATOM 662 N N . TYR A 1 82 ? 7.695 4.080 -16.183 1.00 74.00 82 TYR A N 1
ATOM 663 C CA . TYR A 1 82 ? 9.117 3.723 -16.151 1.00 74.00 82 TYR A CA 1
ATOM 664 C C . TYR A 1 82 ? 9.518 2.760 -17.280 1.00 74.00 82 TYR A C 1
ATOM 666 O O . TYR A 1 82 ? 10.607 2.871 -17.835 1.00 74.00 82 TYR A O 1
ATOM 674 N N . ASN A 1 83 ? 8.626 1.839 -17.658 1.00 75.12 83 ASN A N 1
ATOM 675 C CA . ASN A 1 83 ? 8.879 0.846 -18.707 1.00 75.12 83 ASN A CA 1
ATOM 676 C C . ASN A 1 83 ? 8.318 1.253 -20.089 1.00 75.12 83 ASN A C 1
ATOM 678 O O . ASN A 1 83 ? 8.500 0.514 -21.053 1.00 75.12 83 ASN A O 1
ATOM 682 N N . SER A 1 84 ? 7.688 2.430 -20.210 1.00 71.38 84 SER A N 1
ATOM 683 C CA . SER A 1 84 ? 7.011 2.930 -21.424 1.00 71.38 84 SER A CA 1
ATOM 684 C C . SER A 1 84 ? 7.955 3.249 -22.604 1.00 71.38 84 SER A C 1
ATOM 686 O O . SER A 1 84 ? 7.499 3.601 -23.683 1.00 71.38 84 SER A O 1
ATOM 688 N N . GLN A 1 85 ? 9.283 3.161 -22.445 1.00 63.03 85 GLN A N 1
ATOM 689 C CA . GLN A 1 85 ? 10.310 3.607 -23.420 1.00 63.03 85 GLN A CA 1
ATOM 690 C C . GLN A 1 85 ? 10.234 5.090 -23.856 1.00 63.03 85 GLN A C 1
ATOM 692 O O . GLN A 1 85 ? 11.149 5.595 -24.510 1.00 63.03 85 GLN A O 1
ATOM 697 N N . GLU A 1 86 ? 9.198 5.825 -23.463 1.00 62.66 86 GLU A N 1
ATOM 698 C CA . GLU A 1 86 ? 9.109 7.273 -23.602 1.00 62.66 86 GLU A CA 1
ATOM 699 C C . GLU A 1 86 ? 10.110 7.962 -22.661 1.00 62.66 86 GLU A C 1
ATOM 701 O O . GLU A 1 86 ? 10.286 7.562 -21.508 1.00 62.66 86 GLU A O 1
ATOM 706 N N . ARG A 1 87 ? 10.778 9.028 -23.132 1.00 57.66 87 ARG A N 1
ATOM 707 C CA . ARG A 1 87 ? 11.682 9.846 -22.302 1.00 57.66 87 ARG A CA 1
ATOM 708 C C . ARG A 1 87 ? 10.873 10.644 -21.280 1.00 57.66 87 ARG A C 1
ATOM 710 O O . ARG A 1 87 ? 10.599 11.827 -21.477 1.00 57.66 87 ARG A O 1
ATOM 717 N N . PHE A 1 88 ? 10.473 9.993 -20.198 1.00 59.12 88 PHE A N 1
ATOM 718 C CA . PHE A 1 88 ? 9.704 10.622 -19.139 1.00 59.12 88 PHE A CA 1
ATOM 719 C C . PHE A 1 88 ? 10.604 11.453 -18.222 1.00 59.12 88 PHE A C 1
ATOM 721 O O . PHE A 1 88 ? 11.674 11.020 -17.797 1.00 59.12 88 PHE A O 1
ATOM 728 N N . ASN A 1 89 ? 10.167 12.670 -17.898 1.00 62.06 89 ASN A N 1
ATOM 729 C CA . ASN A 1 89 ? 10.843 13.500 -16.907 1.00 62.06 89 ASN A CA 1
ATOM 730 C C . ASN A 1 89 ? 10.435 13.037 -15.498 1.00 62.06 89 ASN A C 1
ATOM 732 O O . ASN A 1 89 ? 9.386 13.418 -14.976 1.00 62.06 89 ASN A O 1
ATOM 736 N N . TYR A 1 90 ? 11.266 12.195 -14.884 1.00 61.88 90 TYR A N 1
ATOM 737 C CA . TYR A 1 90 ? 11.003 11.572 -13.581 1.00 61.88 90 TYR A CA 1
ATOM 738 C C . TYR A 1 90 ? 10.995 12.543 -12.387 1.00 61.88 90 TYR A C 1
ATOM 740 O O . TYR A 1 90 ? 10.606 12.150 -11.285 1.00 61.88 90 TYR A O 1
ATOM 748 N N . ASN A 1 91 ? 11.362 13.814 -12.588 1.00 62.97 91 ASN A N 1
ATOM 749 C CA . ASN A 1 91 ? 11.517 14.793 -11.511 1.00 62.97 91 ASN A CA 1
ATOM 750 C C . ASN A 1 91 ? 10.196 15.076 -10.764 1.00 62.97 91 ASN A C 1
ATOM 752 O O . ASN A 1 91 ? 10.195 15.263 -9.553 1.00 62.97 91 ASN A O 1
ATOM 756 N N . SER A 1 92 ? 9.051 15.050 -11.457 1.00 63.69 92 SER A N 1
ATOM 757 C CA . SER A 1 92 ? 7.728 15.271 -10.842 1.00 63.69 92 SER A CA 1
ATOM 758 C C . SER A 1 92 ? 7.093 13.997 -10.274 1.00 63.69 92 SER A C 1
ATOM 760 O O . SER A 1 92 ? 6.303 14.060 -9.334 1.00 63.69 92 SER A O 1
ATOM 762 N N . ILE A 1 93 ? 7.445 12.832 -10.820 1.00 64.19 93 ILE A N 1
ATOM 763 C CA . ILE A 1 93 ? 6.852 11.540 -10.452 1.00 64.19 93 ILE A CA 1
ATOM 764 C C . ILE A 1 93 ? 7.383 11.047 -9.102 1.00 64.19 93 ILE A C 1
ATOM 766 O O . ILE A 1 93 ? 6.617 10.501 -8.306 1.00 64.19 93 ILE A O 1
ATOM 770 N N . GLY A 1 94 ? 8.659 11.316 -8.800 1.00 65.19 94 GLY A N 1
ATOM 771 C CA . GLY A 1 94 ? 9.249 10.999 -7.498 1.00 65.19 94 GLY A CA 1
ATOM 772 C C . GLY A 1 94 ? 8.432 11.574 -6.337 1.00 65.19 94 GLY A C 1
ATOM 773 O O . GLY A 1 94 ? 8.103 10.849 -5.402 1.00 65.19 94 GLY A O 1
ATOM 774 N N . TYR A 1 95 ? 7.999 12.836 -6.431 1.00 67.75 95 TYR A N 1
ATOM 775 C CA . TYR A 1 95 ? 7.176 13.475 -5.394 1.00 67.75 95 TYR A CA 1
ATOM 776 C C . TYR A 1 95 ? 5.848 12.752 -5.135 1.00 67.75 95 TYR A C 1
ATOM 778 O O . TYR A 1 95 ? 5.425 12.653 -3.986 1.00 67.75 95 TYR A O 1
ATOM 786 N N . ILE A 1 96 ? 5.202 12.214 -6.172 1.00 71.62 96 ILE A N 1
ATOM 787 C CA . ILE A 1 96 ? 3.928 11.489 -6.044 1.00 71.62 96 ILE A CA 1
ATOM 788 C C . ILE A 1 96 ? 4.147 10.148 -5.327 1.00 71.62 96 ILE A C 1
ATOM 790 O O . ILE A 1 96 ? 3.362 9.763 -4.457 1.00 71.62 96 ILE A O 1
ATOM 794 N N . ILE A 1 97 ? 5.244 9.454 -5.635 1.00 71.44 97 ILE A N 1
ATOM 795 C CA . ILE A 1 97 ? 5.606 8.188 -4.984 1.00 71.44 97 ILE A CA 1
ATOM 796 C C . ILE A 1 97 ? 5.967 8.426 -3.520 1.00 71.44 97 ILE A C 1
ATOM 798 O O . ILE A 1 97 ? 5.376 7.805 -2.640 1.00 71.44 97 ILE A O 1
ATOM 802 N N . TYR A 1 98 ? 6.878 9.358 -3.235 1.00 76.06 98 TYR A N 1
ATOM 803 C CA . TYR A 1 98 ? 7.270 9.657 -1.858 1.00 76.06 98 TYR A CA 1
ATOM 804 C C . TYR A 1 98 ? 6.097 10.208 -1.041 1.00 76.06 98 TYR A C 1
ATOM 806 O O . TYR A 1 98 ? 5.936 9.832 0.116 1.00 76.06 98 TYR A O 1
ATOM 814 N N . GLY A 1 99 ? 5.236 11.035 -1.645 1.00 78.06 99 GLY A N 1
ATOM 815 C CA . GLY A 1 99 ? 4.031 11.559 -1.005 1.00 78.06 99 GLY A CA 1
ATOM 816 C C . GLY A 1 99 ? 3.015 10.468 -0.666 1.00 78.06 99 GLY A C 1
ATOM 817 O O . GLY A 1 99 ? 2.512 10.423 0.455 1.00 78.06 99 GLY A O 1
ATOM 818 N N . SER A 1 100 ? 2.747 9.548 -1.597 1.00 77.50 100 SER A N 1
ATOM 819 C CA . SER A 1 100 ? 1.832 8.423 -1.354 1.00 77.50 100 SER A CA 1
ATOM 820 C C . SER A 1 100 ? 2.386 7.431 -0.322 1.00 77.50 100 SER A C 1
ATOM 822 O O . SER A 1 100 ? 1.642 6.991 0.555 1.00 77.50 100 SER A O 1
ATOM 824 N N . LEU A 1 101 ? 3.695 7.155 -0.343 1.00 80.38 101 LEU A N 1
ATOM 825 C CA . LEU A 1 101 ? 4.371 6.336 0.666 1.00 80.38 101 LEU A CA 1
ATOM 826 C C . LEU A 1 101 ? 4.305 6.993 2.053 1.00 80.38 101 LEU A C 1
ATOM 828 O O . LEU A 1 101 ? 3.947 6.343 3.035 1.00 80.38 101 LEU A O 1
ATOM 832 N N . ALA A 1 102 ? 4.592 8.295 2.130 1.00 81.31 102 ALA A N 1
ATOM 833 C CA . ALA A 1 102 ? 4.491 9.068 3.363 1.00 81.31 102 ALA A CA 1
ATOM 834 C C . ALA A 1 102 ? 3.062 9.051 3.915 1.00 81.31 102 ALA A C 1
ATOM 836 O O . ALA A 1 102 ? 2.882 8.871 5.117 1.00 81.31 102 ALA A O 1
ATOM 837 N N . LEU A 1 103 ? 2.044 9.160 3.054 1.00 82.69 103 LEU A N 1
ATOM 838 C CA . LEU A 1 103 ? 0.647 9.056 3.470 1.00 82.69 103 LEU A CA 1
ATOM 839 C C . LEU A 1 103 ? 0.334 7.697 4.099 1.00 82.69 103 LEU A C 1
ATOM 841 O O . LEU A 1 103 ? -0.259 7.658 5.174 1.00 82.69 103 LEU A O 1
ATOM 845 N N . VAL A 1 104 ? 0.755 6.593 3.473 1.00 83.38 104 VAL A N 1
ATOM 846 C CA . VAL A 1 104 ? 0.548 5.238 4.014 1.00 83.38 104 VAL A CA 1
ATOM 847 C C . VAL A 1 104 ? 1.223 5.089 5.375 1.00 83.38 104 VAL A C 1
ATOM 849 O O . VAL A 1 104 ? 0.609 4.577 6.314 1.00 83.38 104 VAL A O 1
ATOM 852 N N . VAL A 1 105 ? 2.460 5.571 5.504 1.00 85.19 105 VAL A N 1
ATOM 853 C CA . VAL A 1 105 ? 3.216 5.548 6.762 1.00 85.19 105 VAL A CA 1
ATOM 854 C C . VAL A 1 105 ? 2.479 6.350 7.832 1.00 85.19 105 VAL A C 1
ATOM 856 O O . VAL A 1 105 ? 2.110 5.791 8.863 1.00 85.19 105 VAL A O 1
ATOM 859 N N . ILE A 1 106 ? 2.180 7.625 7.573 1.00 86.25 106 ILE A N 1
ATOM 860 C CA . ILE A 1 106 ? 1.472 8.506 8.512 1.00 86.25 106 ILE A CA 1
ATOM 861 C C . ILE A 1 106 ? 0.153 7.862 8.952 1.00 86.25 106 ILE A C 1
ATOM 863 O O . ILE A 1 106 ? -0.107 7.749 10.150 1.00 86.25 106 ILE A O 1
ATOM 867 N N . TRP A 1 107 ? -0.650 7.367 8.007 1.00 85.75 107 TRP A N 1
ATOM 868 C CA . TRP A 1 107 ? -1.958 6.787 8.309 1.00 85.75 107 TRP A CA 1
ATOM 869 C C . TRP A 1 107 ? -1.872 5.495 9.130 1.00 85.75 107 TRP A C 1
ATOM 871 O O . TRP A 1 107 ? -2.705 5.262 10.012 1.00 85.75 107 TRP A O 1
ATOM 881 N N . SER A 1 108 ? -0.833 4.689 8.899 1.00 85.00 108 SER A N 1
ATOM 882 C CA . SER A 1 108 ? -0.549 3.477 9.677 1.00 85.00 108 SER A CA 1
ATOM 883 C C . SER A 1 108 ? -0.226 3.791 11.141 1.00 85.00 108 SER A C 1
ATOM 885 O O . SER A 1 108 ? -0.596 3.024 12.031 1.00 85.00 108 SER A O 1
ATOM 887 N N . PHE A 1 109 ? 0.411 4.935 11.410 1.00 86.69 109 PHE A N 1
ATOM 888 C CA . PHE A 1 109 ? 0.798 5.353 12.761 1.00 86.69 109 PHE A CA 1
ATOM 889 C C . PHE A 1 109 ? -0.264 6.176 13.503 1.00 86.69 109 PHE A C 1
ATOM 891 O O . PHE A 1 109 ? -0.221 6.220 14.734 1.00 86.69 109 PHE A O 1
ATOM 898 N N . LEU A 1 110 ? -1.253 6.761 12.812 1.00 85.06 110 LEU A N 1
ATOM 899 C CA . LEU A 1 110 ? -2.301 7.579 13.443 1.00 85.06 110 LEU A CA 1
ATOM 900 C C . LEU A 1 110 ? -3.034 6.850 14.578 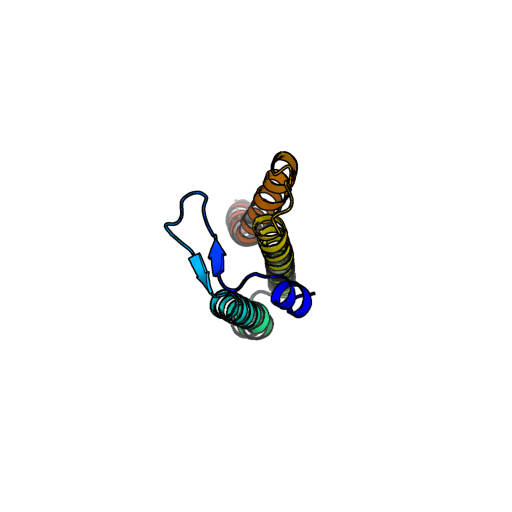1.00 85.06 110 LEU A C 1
ATOM 902 O O . LEU A 1 110 ? -3.208 7.411 15.659 1.00 85.06 110 LEU A O 1
ATOM 906 N N . TRP A 1 111 ? -3.436 5.593 14.371 1.00 80.81 111 TRP A N 1
ATOM 907 C CA . TRP A 1 111 ? -4.163 4.837 15.393 1.00 80.81 111 TRP A CA 1
ATOM 908 C C . TRP A 1 111 ? -3.300 4.400 16.586 1.00 80.81 111 TRP A C 1
ATOM 910 O O . TRP A 1 111 ? -3.731 4.620 17.722 1.00 80.81 111 TRP A O 1
ATOM 920 N N . PRO A 1 112 ? -2.093 3.822 16.402 1.00 81.12 112 PRO A N 1
ATOM 921 C CA . PRO A 1 112 ? -1.165 3.591 17.506 1.00 81.12 112 PRO A CA 1
ATOM 922 C C . PRO A 1 112 ? -0.933 4.851 18.342 1.00 81.12 112 PRO A C 1
ATOM 924 O O . PRO A 1 112 ? -1.149 4.815 19.553 1.00 81.12 112 PRO A O 1
ATOM 927 N N . ILE A 1 113 ? -0.599 5.975 17.700 1.00 84.88 113 ILE A N 1
ATOM 928 C CA . ILE A 1 113 ? -0.327 7.252 18.374 1.00 84.88 113 ILE A CA 1
ATOM 929 C C . ILE A 1 113 ? -1.556 7.725 19.157 1.00 84.88 113 ILE A C 1
ATOM 931 O O . ILE A 1 113 ? -1.436 8.045 20.338 1.00 84.88 113 ILE A O 1
ATOM 935 N N . TYR A 1 114 ? -2.742 7.697 18.543 1.00 83.25 114 TYR A N 1
ATOM 936 C CA . TYR A 1 114 ? -4.000 8.049 19.206 1.00 83.25 114 TYR A CA 1
ATOM 937 C C . TYR A 1 114 ? -4.296 7.160 20.422 1.00 83.25 114 TYR A C 1
ATOM 939 O O . TYR A 1 114 ? -4.681 7.636 21.488 1.00 83.25 114 TYR A O 1
ATOM 947 N N . SER A 1 115 ? -4.081 5.851 20.297 1.00 80.19 115 SER A N 1
ATOM 948 C CA . SER A 1 115 ? -4.323 4.914 21.395 1.00 80.19 115 SER A CA 1
ATOM 949 C C . SER A 1 115 ? -3.347 5.099 22.563 1.00 80.19 115 SER A C 1
ATOM 951 O O . SER A 1 115 ? -3.725 4.892 23.718 1.00 80.19 115 SER A O 1
ATOM 953 N N . LEU A 1 116 ? -2.102 5.503 22.283 1.00 83.19 116 LEU A N 1
ATOM 954 C CA . LEU A 1 116 ? -1.128 5.859 23.310 1.00 83.19 116 LEU A CA 1
ATOM 955 C C . LEU A 1 116 ? -1.478 7.198 23.967 1.00 83.19 116 LEU A C 1
ATOM 957 O O . LEU A 1 116 ? -1.446 7.275 25.193 1.00 83.19 116 LEU A O 1
ATOM 961 N N . SER A 1 117 ? -1.854 8.225 23.198 1.00 80.44 117 SER A N 1
ATOM 962 C CA . SER A 1 117 ? -2.162 9.553 23.749 1.00 80.44 117 SER A CA 1
ATOM 963 C C . SER A 1 117 ? -3.340 9.513 24.724 1.00 80.44 117 SER A C 1
ATOM 965 O O . SER A 1 117 ? -3.241 10.066 25.819 1.00 80.44 117 SER A O 1
ATOM 967 N N . GLN A 1 118 ? -4.394 8.751 24.414 1.00 77.12 118 GLN A N 1
ATOM 968 C CA . GLN A 1 118 ? -5.518 8.561 25.335 1.00 77.12 118 GLN A CA 1
ATOM 969 C C . GLN A 1 118 ? -5.105 7.954 26.682 1.00 77.12 118 GLN A C 1
ATOM 971 O O . GLN A 1 118 ? -5.649 8.329 27.720 1.00 77.12 118 GLN A O 1
ATOM 976 N N . ARG A 1 119 ? -4.127 7.039 26.697 1.00 73.69 119 ARG A N 1
ATOM 977 C CA . ARG A 1 119 ? -3.634 6.426 27.942 1.00 73.69 119 ARG A CA 1
ATOM 978 C C . ARG A 1 119 ? -2.883 7.415 28.828 1.00 73.69 119 ARG A C 1
ATOM 980 O O . ARG A 1 119 ? -2.890 7.240 30.044 1.00 73.69 119 ARG A O 1
ATOM 987 N N . PHE A 1 120 ? -2.237 8.425 28.249 1.00 75.88 120 PHE A N 1
ATOM 988 C CA . PHE A 1 120 ? -1.544 9.463 29.014 1.00 75.88 120 PHE A CA 1
ATOM 989 C C . PHE A 1 120 ? -2.520 10.501 29.575 1.00 75.88 120 PHE A C 1
ATOM 991 O O . PHE A 1 120 ? -2.432 10.831 30.754 1.00 75.88 120 PHE A O 1
ATOM 998 N N . THR A 1 121 ? -3.502 10.943 28.786 1.00 70.81 121 THR A N 1
ATOM 999 C CA . THR A 1 121 ? -4.502 11.925 29.238 1.00 70.81 121 THR A CA 1
ATOM 1000 C C . THR A 1 121 ? -5.483 11.332 30.255 1.00 70.81 121 THR A C 1
ATOM 1002 O O . THR A 1 121 ? -5.804 11.979 31.247 1.00 70.81 121 THR A O 1
ATOM 1005 N N . SER A 1 122 ? -5.901 10.071 30.089 1.00 59.34 122 SER A N 1
ATOM 1006 C CA . SER A 1 122 ? -6.784 9.385 31.049 1.00 59.34 122 SER A CA 1
ATOM 1007 C C . SER A 1 122 ? -6.173 9.270 32.452 1.00 59.34 122 SER A C 1
ATOM 1009 O O . SER A 1 122 ? -6.909 9.312 33.434 1.00 59.34 122 SER A O 1
ATOM 1011 N N . LYS A 1 123 ? -4.841 9.170 32.565 1.00 55.31 123 LYS A N 1
ATOM 1012 C CA . LYS A 1 123 ? -4.149 9.111 33.862 1.00 55.31 123 LYS A CA 1
ATOM 1013 C C . LYS A 1 123 ? -4.106 10.452 34.600 1.00 55.31 123 LYS A C 1
ATOM 1015 O O . LYS A 1 123 ? -3.946 10.444 35.812 1.00 55.31 123 LYS A O 1
ATOM 1020 N N . GLN A 1 124 ? -4.257 11.580 33.904 1.00 55.94 124 GLN A N 1
ATOM 1021 C CA . GLN A 1 124 ? -4.235 12.916 34.517 1.00 55.94 124 GLN A CA 1
ATOM 1022 C C . GLN A 1 124 ? -5.594 13.350 35.092 1.00 55.94 124 GLN A C 1
ATOM 1024 O O . GLN A 1 124 ? -5.651 14.315 35.839 1.00 55.94 124 GLN A O 1
ATOM 1029 N N . SER A 1 125 ? -6.680 12.632 34.787 1.00 51.28 125 SER A N 1
ATOM 1030 C CA . SER A 1 125 ? -8.037 12.933 35.274 1.00 51.28 125 SER A CA 1
ATOM 1031 C C . SER A 1 125 ? -8.355 12.359 36.669 1.00 51.28 125 SER A C 1
ATOM 1033 O O . SER A 1 125 ? -9.479 12.519 37.138 1.00 51.28 125 SER A O 1
ATOM 1035 N N . ILE A 1 126 ? -7.417 11.652 37.311 1.00 50.44 126 ILE A N 1
ATOM 1036 C CA . ILE A 1 126 ? -7.601 11.014 38.635 1.00 50.44 126 ILE A CA 1
ATOM 1037 C C . ILE A 1 126 ? -6.577 11.574 39.650 1.00 50.44 126 ILE A C 1
ATOM 1039 O O . ILE A 1 126 ? -6.180 10.886 40.586 1.00 50.44 126 ILE A O 1
ATOM 1043 N N . GLY A 1 127 ? -6.098 12.802 39.435 1.00 40.84 127 GLY A N 1
ATOM 1044 C CA . GLY A 1 127 ? -5.208 13.527 40.349 1.00 40.84 127 GLY A CA 1
ATOM 1045 C C . GLY A 1 127 ? -5.924 14.691 41.005 1.00 40.84 127 GLY A C 1
ATOM 1046 O O . GLY A 1 127 ? -6.620 15.412 40.257 1.00 40.84 127 GLY A O 1
#

Foldseek 3Di:
DLVVLLVLADQWQDPDDDPPDIDGSVRVSVVLVVVLCVLVVCLVVVCVVPVPPDPVVNVLSVVLSVLVVVLSVLVSVVSSVVRNPPPDPCPVSVCVNVVSVVVSVVSVCPVVVVVVVCVVVVVVVVD

Sequence (127 aa):
MFMYNYASYPEEISLSEGNTYSISREGLFYAMLGLMAVINGMVFIIPKLYLKKGDYFKAWFHGLIAFLNLFLIVTLQFLNAYNSQERFNYNSIGYIIYGSLALVVIWSFLWPIYSLSQRFTSKQSIG